Protein AF-A0A6B3GMB3-F1 (afdb_monomer_lite)

Sequence (75 aa):
IDAMVDNFAGQARLMRKYTPRVFHGPALFFTAAEGRPADTFDLSLWDPYITGPIENHDVACAHAQMMQPAAREQI

Foldseek 3Di:
DVVVVVVVVVVVVCVVPDDAAADEEEEEAEAAPPPDDPPDDDPCVCVVRYPYHYDYDYFPHDPVCCPPPNNVVSD

Radius of gyration: 15.12 Å; chains: 1; bounding box: 31×33×30 Å

pLDDT: mean 93.09, std 4.18, range [79.5, 98.12]

Secondary structure (DSSP, 8-state):
-HHHHHHHHHHHHHHHH--PPPB-S-EEEEEEEES--TT---GGGGTTTB-S-EEEEEEEEEGGGTTSHHHHTT-

Structure (mmCIF, N/CA/C/O backbone):
data_AF-A0A6B3GMB3-F1
#
_entry.id   AF-A0A6B3GMB3-F1
#
loop_
_atom_site.group_PDB
_atom_site.id
_atom_site.type_symbol
_atom_site.label_atom_id
_atom_site.label_alt_id
_atom_site.label_comp_id
_atom_site.label_asym_id
_atom_site.label_entity_id
_atom_site.label_seq_id
_atom_site.pdbx_PDB_ins_code
_atom_site.Cartn_x
_atom_site.Cartn_y
_atom_site.Cartn_z
_atom_site.occupancy
_atom_site.B_iso_or_equiv
_atom_site.auth_seq_id
_atom_site.auth_comp_id
_atom_site.auth_asym_id
_atom_site.auth_atom_id
_atom_site.pdbx_PDB_model_num
ATOM 1 N N . ILE A 1 1 ? 15.853 -20.232 -13.790 1.00 81.88 1 ILE A N 1
ATOM 2 C CA . ILE A 1 1 ? 14.751 -19.275 -14.056 1.00 81.88 1 ILE A CA 1
ATOM 3 C C . ILE A 1 1 ? 13.429 -19.847 -13.561 1.00 81.88 1 ILE A C 1
ATOM 5 O O . ILE A 1 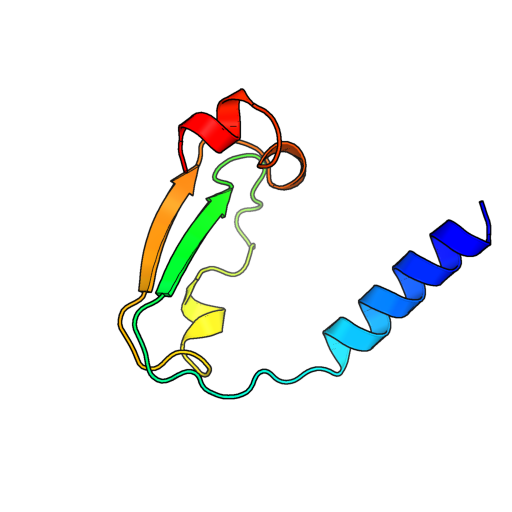1 ? 12.720 -19.133 -12.867 1.00 81.88 1 ILE A O 1
ATOM 9 N N . ASP A 1 2 ? 13.168 -21.133 -13.794 1.00 92.81 2 ASP A N 1
ATOM 10 C CA . ASP A 1 2 ? 11.938 -21.833 -13.384 1.00 92.81 2 ASP A CA 1
ATOM 11 C C . ASP A 1 2 ? 11.548 -21.600 -11.916 1.00 92.81 2 ASP A C 1
ATOM 13 O O . ASP A 1 2 ? 10.472 -21.082 -11.650 1.00 92.81 2 ASP A O 1
ATOM 17 N N . ALA A 1 3 ? 12.469 -21.807 -10.967 1.00 92.00 3 ALA A N 1
ATOM 18 C CA . ALA A 1 3 ? 12.193 -21.570 -9.543 1.00 92.00 3 ALA A CA 1
ATOM 19 C C . ALA A 1 3 ? 11.785 -20.118 -9.208 1.00 92.00 3 ALA A C 1
ATOM 21 O O . ALA A 1 3 ? 10.989 -19.885 -8.301 1.00 92.00 3 ALA A O 1
ATOM 22 N N . MET A 1 4 ? 12.312 -19.129 -9.938 1.00 91.19 4 MET A N 1
ATOM 23 C CA . MET A 1 4 ? 11.932 -17.725 -9.757 1.00 91.19 4 MET A CA 1
ATOM 24 C C . MET A 1 4 ? 10.505 -17.487 -10.262 1.00 91.19 4 MET A C 1
ATOM 26 O O . MET A 1 4 ? 9.711 -16.855 -9.569 1.00 91.19 4 MET A O 1
ATOM 30 N N . VAL A 1 5 ? 10.169 -18.030 -11.436 1.00 93.69 5 VAL A N 1
ATOM 31 C CA . VAL A 1 5 ? 8.819 -17.949 -12.019 1.00 93.69 5 VAL A CA 1
ATOM 32 C C . VAL A 1 5 ? 7.796 -18.626 -11.107 1.00 93.69 5 VAL A C 1
ATOM 34 O O . VAL A 1 5 ? 6.752 -18.041 -10.808 1.00 93.69 5 VAL A O 1
ATOM 37 N N . ASP A 1 6 ? 8.126 -19.811 -10.598 1.00 94.38 6 ASP A N 1
ATOM 38 C CA . ASP A 1 6 ? 7.274 -20.557 -9.674 1.00 94.38 6 ASP A CA 1
ATOM 39 C C . ASP A 1 6 ? 7.037 -19.786 -8.373 1.00 94.38 6 ASP A C 1
ATOM 41 O O . ASP A 1 6 ? 5.907 -19.738 -7.880 1.00 94.38 6 ASP A O 1
ATOM 45 N N . ASN A 1 7 ? 8.068 -19.116 -7.845 1.00 94.81 7 ASN A N 1
ATOM 46 C CA . ASN A 1 7 ? 7.930 -18.285 -6.654 1.00 94.81 7 ASN A CA 1
ATOM 47 C C . ASN A 1 7 ? 6.961 -17.112 -6.879 1.00 94.81 7 ASN A C 1
ATOM 49 O O . ASN A 1 7 ? 6.060 -16.905 -6.065 1.00 94.81 7 ASN A O 1
ATOM 53 N N . PHE A 1 8 ? 7.080 -16.388 -7.997 1.00 92.56 8 PHE A N 1
ATOM 54 C CA . PHE A 1 8 ? 6.148 -15.302 -8.333 1.00 92.56 8 PHE A CA 1
ATOM 55 C C . PHE A 1 8 ? 4.705 -15.805 -8.459 1.00 92.56 8 PHE A C 1
ATOM 57 O O . PHE A 1 8 ? 3.777 -15.215 -7.893 1.00 92.56 8 PHE A O 1
ATOM 64 N N . ALA A 1 9 ? 4.503 -16.927 -9.155 1.00 93.19 9 ALA A N 1
ATOM 65 C CA . ALA A 1 9 ? 3.183 -17.534 -9.290 1.00 93.19 9 ALA A CA 1
ATOM 66 C C . ALA A 1 9 ? 2.617 -17.985 -7.930 1.00 93.19 9 ALA A C 1
ATOM 68 O O . ALA A 1 9 ? 1.422 -17.811 -7.664 1.00 93.19 9 ALA A O 1
ATOM 69 N N . GLY A 1 10 ? 3.464 -18.533 -7.055 1.00 94.31 10 GLY A N 1
ATOM 70 C CA . GLY A 1 10 ? 3.112 -18.923 -5.691 1.00 94.31 10 GLY A CA 1
ATOM 71 C C . GLY A 1 10 ? 2.680 -17.734 -4.831 1.00 94.31 10 GLY A C 1
ATOM 72 O O . GLY A 1 10 ? 1.603 -17.772 -4.233 1.00 94.31 10 GLY A O 1
ATOM 73 N N . GLN A 1 11 ? 3.457 -16.649 -4.834 1.00 94.25 11 GLN A N 1
ATOM 74 C CA . GLN A 1 11 ? 3.143 -15.413 -4.110 1.00 94.25 11 GLN A CA 1
ATOM 75 C C . GLN A 1 11 ? 1.798 -14.823 -4.552 1.00 94.25 11 GLN A C 1
ATOM 77 O O . GLN A 1 11 ? 0.948 -14.531 -3.710 1.00 94.25 11 GLN A O 1
ATOM 82 N N . ALA A 1 12 ? 1.545 -14.753 -5.864 1.00 93.81 12 ALA A N 1
ATOM 83 C CA . ALA A 1 12 ? 0.275 -14.256 -6.394 1.00 93.81 12 ALA A CA 1
ATOM 84 C C . ALA A 1 12 ? -0.932 -15.100 -5.936 1.00 93.81 12 ALA A C 1
ATOM 86 O O . ALA A 1 12 ? -2.009 -14.564 -5.662 1.00 93.81 12 ALA A O 1
ATOM 87 N N . ARG A 1 13 ? -0.773 -16.427 -5.828 1.00 95.31 13 ARG A N 1
ATOM 88 C CA . ARG A 1 13 ? -1.827 -17.322 -5.314 1.00 95.31 13 ARG A CA 1
ATOM 89 C C . ARG A 1 13 ? -2.097 -17.097 -3.830 1.00 95.31 13 ARG A C 1
ATOM 91 O O . ARG A 1 13 ? -3.260 -17.129 -3.432 1.00 95.31 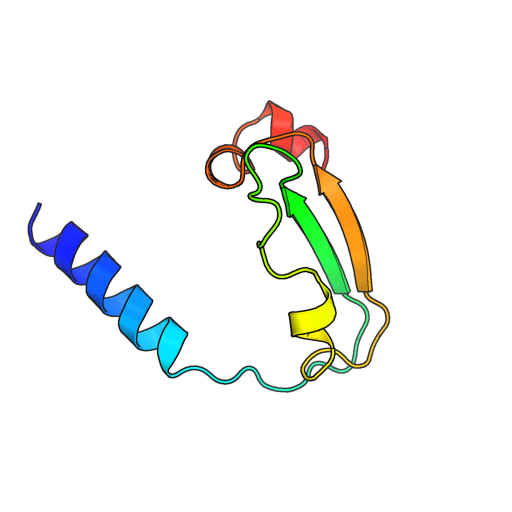13 ARG A O 1
ATOM 98 N N . LEU A 1 14 ? -1.051 -16.886 -3.032 1.00 95.50 14 LEU A N 1
ATOM 99 C CA . LEU A 1 14 ? -1.183 -16.606 -1.602 1.00 95.50 14 LEU A CA 1
ATOM 100 C C . LEU A 1 14 ? -1.867 -15.257 -1.369 1.00 95.50 14 LEU A C 1
ATOM 102 O O . LEU A 1 14 ? -2.846 -15.206 -0.629 1.00 95.50 14 LEU A O 1
ATOM 106 N N . MET A 1 15 ? -1.436 -14.205 -2.071 1.00 93.19 15 MET A N 1
ATOM 107 C CA . MET A 1 15 ? -2.039 -12.870 -1.975 1.00 93.19 15 MET A CA 1
ATOM 108 C C . MET A 1 15 ? -3.542 -12.887 -2.266 1.00 93.19 15 MET A C 1
ATOM 110 O O . MET A 1 15 ? -4.313 -12.298 -1.520 1.00 93.19 15 MET A O 1
ATOM 114 N N . ARG A 1 16 ? -3.980 -13.612 -3.305 1.00 91.38 16 ARG A N 1
ATOM 115 C CA . ARG A 1 16 ? -5.404 -13.685 -3.690 1.00 91.38 16 ARG A CA 1
ATOM 116 C C . ARG A 1 16 ? -6.302 -14.390 -2.674 1.00 91.38 16 ARG A C 1
ATOM 118 O O . ARG A 1 16 ? -7.508 -14.184 -2.701 1.00 91.38 16 ARG A O 1
ATOM 125 N N . LYS A 1 17 ? -5.743 -15.274 -1.845 1.00 94.62 17 LYS A N 1
ATOM 126 C CA . LYS A 1 17 ? -6.504 -16.063 -0.862 1.00 94.62 17 LYS A CA 1
ATOM 127 C C . LYS A 1 17 ? -6.432 -15.488 0.547 1.00 94.62 17 LYS A C 1
ATOM 129 O O . LYS A 1 17 ? -7.161 -15.948 1.420 1.00 94.62 17 LYS A O 1
ATOM 134 N N . TYR A 1 18 ? -5.522 -14.552 0.783 1.00 94.50 18 TYR A N 1
ATOM 135 C CA . TYR A 1 18 ? -5.299 -13.997 2.102 1.00 94.50 18 TYR A CA 1
ATOM 136 C C . TYR A 1 18 ? -6.330 -12.913 2.414 1.00 94.50 18 TYR A C 1
ATOM 138 O O . TYR A 1 18 ? -6.518 -11.977 1.642 1.00 94.50 18 TYR A O 1
ATOM 146 N N . THR A 1 19 ? -6.955 -13.021 3.583 1.00 94.75 19 THR A N 1
ATOM 147 C CA . THR A 1 19 ? -7.753 -11.948 4.175 1.00 94.75 19 THR A CA 1
ATOM 148 C C . THR A 1 19 ? -7.015 -11.447 5.414 1.00 94.75 19 THR A C 1
ATOM 150 O O . THR A 1 19 ? -6.805 -12.239 6.340 1.00 94.75 19 THR A O 1
ATOM 153 N N . PRO A 1 20 ? -6.588 -10.171 5.451 1.00 94.38 20 PRO A N 1
ATOM 154 C CA . PRO A 1 20 ? -5.934 -9.607 6.622 1.00 94.38 20 PRO A CA 1
ATOM 155 C C . PRO A 1 20 ? -6.818 -9.694 7.869 1.00 94.38 20 PRO A C 1
ATOM 157 O O . PRO A 1 20 ? -8.036 -9.532 7.801 1.00 94.38 20 PRO A O 1
ATOM 160 N N . ARG A 1 21 ? -6.196 -9.910 9.032 1.00 96.62 21 ARG A N 1
ATOM 161 C CA . ARG A 1 21 ? -6.869 -9.657 10.313 1.00 96.62 21 ARG A CA 1
ATOM 162 C C . ARG A 1 21 ? -6.994 -8.154 10.533 1.00 96.62 21 ARG A C 1
ATOM 164 O O . ARG A 1 21 ? -6.129 -7.402 10.091 1.00 96.62 21 ARG A O 1
ATOM 171 N N . VAL A 1 22 ? -8.014 -7.754 11.284 1.00 98.12 22 VAL A N 1
ATOM 172 C CA . VAL A 1 22 ? -8.188 -6.358 11.687 1.00 98.12 22 VAL A CA 1
ATOM 173 C C . VAL A 1 22 ? -7.078 -5.945 12.656 1.00 98.12 22 VAL A C 1
ATOM 175 O O . VAL A 1 22 ? -6.779 -6.656 13.619 1.00 98.12 22 VAL A O 1
ATOM 178 N N . PHE A 1 23 ? -6.467 -4.795 12.389 1.00 97.94 23 PHE A N 1
ATOM 179 C CA . PHE A 1 23 ? -5.487 -4.140 13.240 1.00 97.94 23 PHE A CA 1
ATOM 180 C C . PHE A 1 23 ? -6.114 -2.916 13.921 1.00 97.94 23 PHE A C 1
ATOM 182 O O . PHE A 1 23 ? -6.686 -2.040 13.274 1.00 97.94 23 PHE A O 1
ATOM 189 N N . HIS A 1 24 ? -5.992 -2.855 15.247 1.00 97.69 24 HIS A N 1
ATOM 190 C CA . HIS A 1 24 ? -6.600 -1.820 16.086 1.00 97.69 24 HIS A CA 1
ATOM 191 C C . HIS A 1 24 ? -5.548 -0.832 16.604 1.00 97.69 24 HIS A C 1
ATOM 193 O O . HIS A 1 24 ? -5.308 -0.737 17.806 1.00 97.69 24 HIS A O 1
ATOM 199 N N . GLY A 1 25 ? -4.883 -0.122 15.696 1.00 97.00 25 GLY A N 1
ATOM 200 C CA . GLY A 1 25 ? -3.847 0.847 16.045 1.00 97.00 25 GLY A CA 1
ATOM 201 C C . GLY A 1 25 ? -3.536 1.811 14.902 1.00 97.00 25 GLY A C 1
ATOM 202 O O . GLY A 1 25 ? -4.057 1.626 13.799 1.00 97.00 25 GLY A O 1
ATOM 203 N N . PRO A 1 26 ? -2.718 2.845 15.162 1.00 97.50 26 PRO A N 1
ATOM 204 C CA . PRO A 1 26 ? -2.288 3.781 14.132 1.00 97.50 26 PRO A CA 1
ATOM 205 C C . PRO A 1 26 ? -1.385 3.092 13.104 1.00 97.50 26 PRO A C 1
ATOM 207 O O . PRO A 1 26 ? -0.577 2.231 13.465 1.00 97.50 26 PRO A O 1
ATOM 210 N N . ALA A 1 27 ? -1.499 3.492 11.840 1.00 96.75 27 ALA A N 1
ATOM 211 C CA . ALA A 1 27 ? -0.673 2.992 10.747 1.00 96.75 27 ALA A CA 1
ATOM 212 C C . ALA A 1 27 ? -0.039 4.145 9.960 1.00 96.75 27 ALA A C 1
ATOM 214 O O . ALA A 1 27 ? -0.699 5.137 9.661 1.00 96.75 27 ALA A O 1
ATOM 215 N N . LEU A 1 28 ? 1.232 3.975 9.595 1.00 96.00 28 LEU A N 1
ATOM 216 C CA . LEU A 1 28 ? 1.895 4.794 8.583 1.00 96.00 28 LEU A CA 1
ATOM 217 C C . LEU A 1 28 ? 1.784 4.080 7.239 1.00 96.00 28 LEU A C 1
ATOM 219 O O . LEU A 1 28 ? 2.096 2.888 7.140 1.00 96.00 28 LEU A O 1
ATOM 223 N N . PHE A 1 29 ? 1.359 4.805 6.214 1.00 95.38 29 PHE A N 1
ATOM 224 C CA . PHE A 1 29 ? 1.289 4.311 4.849 1.00 95.38 29 PHE A CA 1
ATOM 225 C C . PHE A 1 29 ? 2.158 5.174 3.940 1.00 95.38 29 PHE A C 1
ATOM 227 O O . PHE A 1 29 ? 2.119 6.396 4.013 1.00 95.38 29 PHE A O 1
ATOM 234 N N . PHE A 1 30 ? 2.932 4.532 3.068 1.00 94.81 30 PHE A N 1
ATOM 235 C CA . PHE A 1 30 ? 3.788 5.215 2.103 1.00 94.81 30 PHE A CA 1
ATOM 236 C C . PHE A 1 30 ? 3.278 4.917 0.697 1.00 94.81 30 PHE A C 1
ATOM 238 O O . PHE A 1 30 ? 3.352 3.778 0.227 1.00 94.81 30 PHE A O 1
ATOM 245 N N . THR A 1 31 ? 2.751 5.934 0.025 1.00 93.94 31 THR A N 1
ATOM 246 C CA . THR A 1 31 ? 2.231 5.820 -1.338 1.00 93.94 31 THR A CA 1
ATOM 247 C C . THR A 1 31 ? 3.313 6.211 -2.336 1.00 93.94 31 THR A C 1
ATOM 249 O O . THR A 1 31 ? 3.805 7.332 -2.319 1.00 93.94 31 THR A O 1
ATOM 252 N N . ALA A 1 32 ? 3.663 5.313 -3.258 1.00 94.31 32 ALA A N 1
ATOM 253 C CA . ALA A 1 32 ? 4.438 5.688 -4.440 1.00 94.31 32 ALA A CA 1
ATOM 254 C C . ALA A 1 32 ? 3.581 6.576 -5.356 1.00 94.31 32 ALA A C 1
ATOM 256 O O . ALA A 1 32 ? 2.565 6.119 -5.891 1.00 94.31 32 ALA A O 1
ATOM 257 N N . ALA A 1 33 ? 3.971 7.840 -5.508 1.00 93.00 33 ALA A N 1
ATOM 258 C CA . ALA A 1 33 ? 3.181 8.842 -6.218 1.00 93.00 33 ALA A CA 1
ATOM 259 C C . ALA A 1 33 ? 3.373 8.807 -7.745 1.00 93.00 33 ALA A C 1
ATOM 261 O O . ALA A 1 33 ? 2.520 9.301 -8.483 1.00 93.00 33 ALA A O 1
ATOM 262 N N . GLU A 1 34 ? 4.464 8.218 -8.245 1.00 94.31 34 GLU A N 1
ATOM 263 C CA . GLU A 1 34 ? 4.777 8.216 -9.676 1.00 94.31 34 GLU A CA 1
ATOM 264 C C . GLU A 1 34 ? 4.382 6.909 -10.366 1.00 94.31 34 GLU A C 1
ATOM 266 O O . GLU A 1 34 ? 4.404 5.821 -9.787 1.00 94.31 34 GLU A O 1
ATOM 271 N N . GLY A 1 35 ? 4.046 7.010 -11.656 1.00 88.12 35 GLY A N 1
ATOM 272 C CA . GLY A 1 35 ? 3.700 5.846 -12.473 1.00 88.12 35 GLY A CA 1
ATOM 273 C C . GLY A 1 35 ? 2.402 5.158 -12.046 1.00 88.12 35 GLY A C 1
ATOM 274 O O . GLY A 1 35 ? 2.197 3.999 -12.397 1.00 88.12 35 GLY A O 1
ATOM 275 N N . ARG A 1 36 ? 1.543 5.858 -11.294 1.00 81.81 36 ARG A N 1
ATOM 276 C CA . ARG A 1 36 ? 0.254 5.369 -10.805 1.00 81.81 36 ARG A CA 1
ATOM 277 C C . ARG A 1 36 ? -0.854 5.624 -11.841 1.00 81.81 36 ARG A C 1
ATOM 279 O O . ARG A 1 36 ? -1.161 6.784 -12.117 1.00 81.81 36 ARG A O 1
ATOM 286 N N . PRO A 1 37 ? -1.473 4.575 -12.413 1.00 85.12 37 PRO A N 1
ATOM 287 C CA . PRO A 1 37 ? -2.667 4.720 -13.243 1.00 85.12 37 PRO A CA 1
ATOM 288 C C . PRO A 1 37 ? -3.816 5.404 -12.493 1.00 85.12 37 PRO A C 1
ATOM 290 O O . PRO A 1 37 ? -3.981 5.199 -11.288 1.00 85.12 37 PRO A O 1
ATOM 293 N N . ALA A 1 38 ? -4.639 6.172 -13.208 1.00 79.50 38 ALA A N 1
ATOM 294 C CA . ALA A 1 38 ? -5.764 6.908 -12.623 1.00 79.50 38 ALA A CA 1
ATOM 295 C C . ALA A 1 38 ? -6.842 6.000 -11.995 1.00 79.50 38 ALA A C 1
ATOM 297 O O . ALA A 1 38 ? -7.591 6.444 -11.132 1.00 79.50 38 ALA A O 1
ATOM 298 N N . ASP A 1 39 ? -6.908 4.733 -12.403 1.00 83.06 39 ASP A N 1
ATOM 299 C CA . ASP A 1 39 ? -7.819 3.703 -11.894 1.00 83.06 39 ASP A CA 1
ATOM 300 C C . ASP A 1 39 ? -7.221 2.867 -10.745 1.00 83.06 39 ASP A C 1
ATOM 302 O O . ASP A 1 39 ? -7.823 1.889 -10.299 1.00 83.06 39 ASP A O 1
ATOM 306 N N . THR A 1 40 ? -6.041 3.237 -10.236 1.00 83.44 40 THR A N 1
ATOM 307 C CA . THR A 1 40 ? -5.395 2.509 -9.136 1.00 83.44 40 THR A CA 1
ATOM 308 C C . THR A 1 40 ? -6.129 2.733 -7.824 1.00 83.44 40 THR A C 1
ATOM 310 O O . THR A 1 40 ? -6.205 3.866 -7.343 1.00 83.44 40 THR A O 1
ATOM 313 N N . PHE A 1 41 ? -6.538 1.637 -7.186 1.00 84.94 41 PHE A N 1
ATOM 314 C CA . PHE A 1 41 ? -7.148 1.646 -5.860 1.00 84.94 41 PHE A CA 1
ATOM 315 C C . PHE A 1 41 ? -6.375 2.490 -4.845 1.00 84.94 41 PHE A C 1
ATOM 317 O O . PHE A 1 41 ? -5.161 2.338 -4.689 1.00 84.94 41 PHE A O 1
ATOM 324 N N . ASP A 1 42 ? -7.081 3.377 -4.153 1.00 87.38 42 ASP A N 1
ATOM 325 C CA . ASP A 1 42 ? -6.517 4.250 -3.129 1.00 87.38 42 ASP A CA 1
ATOM 326 C C . ASP A 1 42 ? -6.413 3.573 -1.752 1.00 87.38 42 ASP A C 1
ATOM 328 O O . ASP A 1 42 ? -6.639 2.371 -1.582 1.00 87.38 42 ASP A O 1
ATOM 332 N N . LEU A 1 43 ? -5.987 4.366 -0.771 1.00 91.00 43 LEU A N 1
ATOM 333 C CA . LEU A 1 43 ? -5.763 3.943 0.606 1.00 91.00 43 LEU A CA 1
ATOM 334 C C . LEU A 1 43 ? -7.022 3.373 1.279 1.00 91.00 43 LEU A C 1
ATOM 336 O O . LEU A 1 43 ? -6.885 2.571 2.201 1.00 91.00 43 LEU A O 1
ATOM 340 N N . SER A 1 44 ? -8.224 3.717 0.799 1.00 91.44 44 SER A N 1
ATOM 341 C CA . SER A 1 44 ? -9.498 3.267 1.385 1.00 91.44 44 SER A CA 1
ATOM 342 C C . SER A 1 44 ? -9.685 1.748 1.354 1.00 91.44 44 SER A C 1
ATOM 344 O O . SER A 1 44 ? -10.474 1.198 2.121 1.00 91.44 44 SER A O 1
ATOM 346 N N . LEU A 1 45 ? -8.910 1.017 0.539 1.00 93.00 45 LEU A N 1
ATOM 347 C CA . LEU A 1 45 ? -8.889 -0.450 0.590 1.00 93.00 45 LEU A CA 1
ATOM 348 C C . LEU A 1 45 ? -8.503 -1.012 1.966 1.00 93.00 45 LEU A C 1
ATOM 350 O O . LEU A 1 45 ? -8.798 -2.176 2.251 1.00 93.00 45 LEU A O 1
ATOM 354 N N . TRP A 1 46 ? -7.833 -0.218 2.800 1.00 94.69 46 TRP A N 1
ATOM 355 C CA . TRP A 1 46 ? -7.425 -0.611 4.144 1.00 94.69 46 TRP A CA 1
ATOM 356 C C . TRP A 1 46 ? -8.488 -0.351 5.213 1.00 94.69 46 TRP A C 1
ATOM 358 O O . TRP A 1 46 ? -8.379 -0.933 6.293 1.00 94.69 46 TRP A O 1
ATOM 368 N N . ASP A 1 47 ? -9.532 0.428 4.913 1.00 94.12 47 ASP A N 1
ATOM 369 C CA . ASP A 1 47 ? -10.580 0.814 5.869 1.00 94.12 47 ASP A CA 1
ATOM 370 C C . ASP A 1 47 ? -11.237 -0.387 6.581 1.00 94.12 47 ASP A C 1
ATOM 372 O O . ASP A 1 47 ? -11.455 -0.318 7.792 1.00 94.12 47 ASP A O 1
ATOM 376 N N . PRO A 1 48 ? -11.508 -1.536 5.919 1.00 95.75 48 PRO A N 1
ATOM 377 C CA . PRO A 1 48 ? -12.076 -2.700 6.605 1.00 95.75 48 PRO A CA 1
ATOM 378 C C . PRO A 1 48 ? -11.103 -3.403 7.565 1.00 95.75 48 PRO A C 1
ATOM 380 O O . PRO A 1 48 ? -11.526 -4.234 8.371 1.00 95.75 48 PRO A O 1
ATOM 383 N N . TYR A 1 49 ? -9.801 -3.128 7.454 1.00 97.12 49 TYR A N 1
ATOM 384 C CA . TYR A 1 49 ? -8.736 -3.888 8.112 1.00 97.12 49 TYR A CA 1
ATOM 385 C C . TYR A 1 49 ? -7.939 -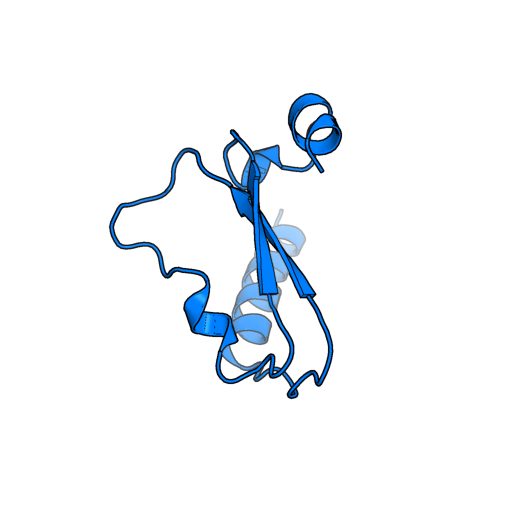3.072 9.133 1.00 97.12 49 TYR A C 1
ATOM 387 O O . TYR A 1 49 ? -7.234 -3.670 9.944 1.00 97.12 49 TYR A O 1
ATOM 395 N N . ILE A 1 50 ? -8.041 -1.742 9.133 1.00 97.81 50 ILE A N 1
ATOM 396 C CA . ILE A 1 50 ? -7.348 -0.863 10.079 1.00 97.81 50 ILE A CA 1
ATOM 397 C C . ILE A 1 50 ? -8.376 0.069 10.710 1.00 97.81 50 ILE A C 1
ATOM 399 O O . ILE A 1 50 ? -8.991 0.877 10.027 1.00 97.81 50 ILE A O 1
ATOM 403 N N . THR A 1 51 ? -8.563 -0.035 12.026 1.00 96.88 51 THR A N 1
ATOM 404 C CA . THR A 1 51 ? -9.553 0.799 12.735 1.00 96.88 51 THR A CA 1
ATOM 405 C C . THR A 1 51 ? -8.942 2.020 13.419 1.00 96.88 51 THR A C 1
ATOM 407 O O . THR A 1 51 ? -9.675 2.823 13.990 1.00 96.88 51 THR A O 1
ATOM 410 N N . GLY A 1 52 ? -7.611 2.120 13.466 1.00 95.94 52 GLY A N 1
ATOM 411 C CA . GLY A 1 52 ? -6.914 3.312 13.948 1.00 95.94 52 GLY A CA 1
ATOM 412 C C . GLY A 1 52 ? -6.666 4.321 12.823 1.00 95.94 52 GLY A C 1
ATOM 413 O O . GLY A 1 52 ? -6.984 4.043 11.668 1.00 95.94 52 GLY A O 1
ATOM 414 N N . PRO A 1 53 ? -6.105 5.500 13.138 1.00 96.69 53 PRO A N 1
ATOM 415 C CA . PRO A 1 53 ? -5.799 6.496 12.119 1.00 96.69 53 PRO A CA 1
ATOM 416 C C . PRO A 1 53 ? -4.719 5.978 11.164 1.00 96.69 53 PRO A C 1
ATOM 418 O O . PRO A 1 53 ? -3.757 5.338 11.596 1.00 96.69 53 PRO A O 1
ATOM 421 N N . ILE A 1 54 ? -4.869 6.296 9.879 1.00 9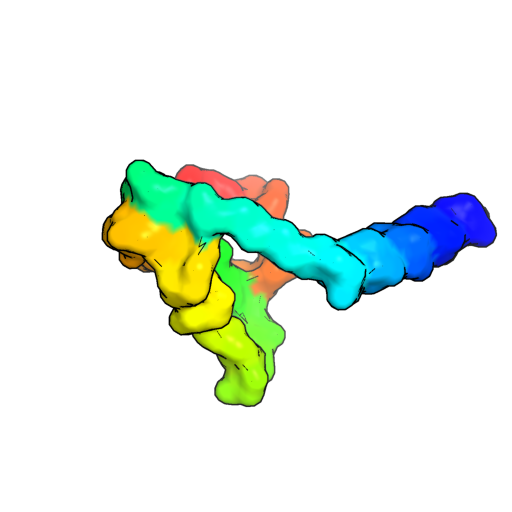7.00 54 ILE A N 1
ATOM 422 C CA . ILE A 1 54 ? -3.845 6.052 8.865 1.00 97.00 54 ILE A CA 1
ATOM 423 C C . ILE A 1 54 ? -3.260 7.401 8.451 1.00 97.00 54 ILE A C 1
ATOM 425 O O . ILE A 1 54 ? -3.979 8.261 7.944 1.00 97.00 54 ILE A O 1
ATOM 429 N N . GLU A 1 55 ? -1.963 7.585 8.673 1.00 96.69 55 GLU A N 1
ATOM 430 C CA . GLU A 1 55 ? -1.205 8.724 8.155 1.00 96.69 55 GLU A CA 1
ATOM 431 C C . GLU A 1 55 ? -0.524 8.300 6.852 1.00 96.69 55 GLU A C 1
ATOM 433 O O . GLU A 1 55 ? 0.245 7.338 6.825 1.00 96.69 55 GLU A O 1
ATOM 438 N N . ASN A 1 56 ? -0.857 8.983 5.756 1.00 95.56 56 ASN A N 1
ATOM 439 C CA . ASN A 1 56 ? -0.300 8.701 4.438 1.00 95.56 56 ASN A CA 1
ATOM 440 C C . ASN A 1 56 ? 0.802 9.696 4.080 1.00 95.56 56 ASN A C 1
ATOM 442 O O . ASN A 1 56 ? 0.586 10.907 4.134 1.00 95.56 56 ASN A O 1
ATOM 446 N N . HIS A 1 57 ? 1.929 9.171 3.614 1.00 94.94 57 HIS A N 1
ATOM 447 C CA . HIS A 1 57 ? 3.037 9.927 3.052 1.00 94.94 57 HIS A CA 1
ATOM 448 C C . HIS A 1 57 ? 3.209 9.560 1.580 1.00 94.94 57 HIS A C 1
ATOM 450 O O . HIS A 1 57 ? 3.508 8.413 1.238 1.00 94.94 57 HIS A O 1
ATOM 456 N N . ASP A 1 58 ? 3.041 10.539 0.700 1.00 94.50 58 ASP A N 1
ATOM 457 C CA . ASP A 1 58 ? 3.321 10.359 -0.719 1.00 94.50 58 ASP A CA 1
ATOM 458 C C . ASP A 1 58 ? 4.830 10.502 -0.963 1.00 94.50 58 ASP A C 1
ATOM 460 O O . ASP A 1 58 ? 5.436 11.518 -0.627 1.00 94.50 58 ASP A O 1
ATOM 464 N N . VAL A 1 59 ? 5.435 9.478 -1.562 1.00 95.38 59 VAL A N 1
ATOM 465 C CA . VAL A 1 59 ? 6.855 9.429 -1.925 1.00 95.38 59 VAL A CA 1
ATOM 466 C C . VAL A 1 59 ? 6.968 9.597 -3.436 1.00 95.38 59 VAL A C 1
ATOM 468 O O . VAL A 1 59 ? 6.374 8.825 -4.198 1.00 95.38 59 VAL A O 1
ATOM 471 N N . ALA A 1 60 ? 7.748 10.584 -3.881 1.00 94.75 60 ALA A N 1
ATOM 472 C CA . ALA A 1 60 ? 7.925 10.916 -5.297 1.00 94.75 60 ALA A CA 1
ATOM 473 C C . ALA A 1 60 ? 8.840 9.897 -6.002 1.00 94.75 60 ALA A C 1
ATOM 475 O O . ALA A 1 60 ? 10.019 10.146 -6.249 1.00 94.75 60 ALA A O 1
ATOM 476 N N . CYS A 1 61 ? 8.312 8.694 -6.231 1.00 95.31 61 CYS A N 1
ATOM 477 C CA . CYS A 1 61 ? 8.969 7.622 -6.972 1.00 95.31 61 CYS A CA 1
ATOM 478 C C . CYS A 1 61 ? 7.948 6.600 -7.492 1.00 95.31 61 CYS A C 1
ATOM 480 O O . CYS A 1 61 ? 6.794 6.570 -7.047 1.00 95.31 61 CYS A O 1
ATOM 482 N N . ALA A 1 62 ? 8.381 5.721 -8.401 1.00 94.38 62 ALA A N 1
ATOM 483 C CA . ALA A 1 62 ? 7.607 4.543 -8.778 1.00 94.38 62 ALA A CA 1
ATOM 484 C C . ALA A 1 62 ? 7.696 3.449 -7.698 1.00 94.38 62 ALA A C 1
ATOM 486 O O . ALA A 1 62 ? 8.720 3.295 -7.032 1.00 94.38 62 ALA A O 1
ATOM 487 N N . HIS A 1 63 ? 6.667 2.601 -7.584 1.00 93.56 63 HIS A N 1
ATOM 488 C CA . HIS A 1 63 ? 6.606 1.530 -6.573 1.00 93.56 63 HIS A CA 1
ATOM 489 C C . HIS A 1 63 ? 7.864 0.639 -6.541 1.00 93.56 63 HIS A C 1
ATOM 491 O O . HIS A 1 63 ? 8.427 0.378 -5.480 1.00 93.56 63 HIS A O 1
ATOM 497 N N . ALA A 1 64 ? 8.365 0.229 -7.711 1.00 93.62 64 ALA A N 1
ATOM 498 C CA . ALA A 1 64 ? 9.565 -0.606 -7.824 1.00 93.62 64 ALA A CA 1
ATOM 499 C C . ALA A 1 64 ? 10.863 0.093 -7.360 1.00 93.62 64 ALA A C 1
ATOM 501 O O . ALA A 1 64 ? 11.891 -0.561 -7.185 1.00 93.62 64 ALA A O 1
ATOM 502 N N . GLN A 1 65 ? 10.830 1.414 -7.174 1.00 95.62 65 GLN A N 1
ATOM 503 C CA . GLN A 1 65 ? 11.969 2.241 -6.783 1.00 95.62 65 GLN A CA 1
A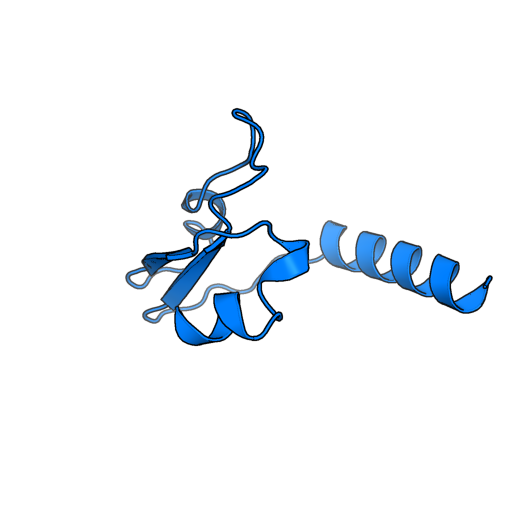TOM 504 C C . GLN A 1 65 ? 11.917 2.685 -5.318 1.00 95.62 65 GLN A C 1
ATOM 506 O O . GLN A 1 65 ? 12.899 3.252 -4.852 1.00 95.62 65 GLN A O 1
ATOM 511 N N . MET A 1 66 ? 10.848 2.392 -4.567 1.00 95.06 66 MET A N 1
ATOM 512 C CA . MET A 1 66 ? 10.699 2.847 -3.173 1.00 95.06 66 MET A CA 1
ATOM 513 C C . MET A 1 66 ? 11.858 2.417 -2.261 1.00 95.06 66 MET A C 1
ATOM 515 O O . MET A 1 66 ? 12.150 3.075 -1.270 1.00 95.06 66 MET A O 1
ATOM 519 N N . MET A 1 67 ? 12.543 1.319 -2.596 1.00 94.38 67 MET A N 1
ATOM 520 C CA . MET A 1 67 ? 13.690 0.811 -1.833 1.00 94.38 67 MET A CA 1
ATOM 521 C C . MET A 1 67 ? 15.048 1.369 -2.297 1.00 94.38 67 MET A C 1
ATOM 523 O O . MET A 1 67 ? 16.081 1.018 -1.722 1.00 94.38 67 MET A O 1
ATOM 527 N N . GLN A 1 68 ? 15.076 2.227 -3.321 1.00 95.19 68 GLN A N 1
ATOM 528 C CA . GLN A 1 68 ? 16.293 2.911 -3.763 1.00 95.19 68 GLN A CA 1
ATOM 529 C C . GLN A 1 68 ? 16.696 4.003 -2.759 1.00 95.19 68 GLN A C 1
ATOM 531 O O . GLN A 1 68 ? 15.820 4.559 -2.093 1.00 95.19 68 GLN A O 1
ATOM 536 N N . PRO A 1 69 ? 17.994 4.354 -2.655 1.00 95.88 69 PRO A N 1
ATOM 537 C CA . PRO A 1 69 ? 18.475 5.329 -1.672 1.00 95.88 69 PRO A CA 1
ATOM 538 C C . PRO A 1 69 ? 17.680 6.643 -1.653 1.00 95.88 69 PRO A C 1
ATOM 540 O O . PRO A 1 69 ? 17.183 7.031 -0.604 1.00 95.88 69 PRO A O 1
ATOM 543 N N . ALA A 1 70 ? 17.452 7.251 -2.820 1.00 90.88 70 ALA A N 1
ATOM 544 C CA . ALA A 1 70 ? 16.745 8.529 -2.939 1.00 90.88 70 ALA A CA 1
ATOM 545 C C . ALA A 1 70 ? 15.276 8.491 -2.468 1.00 90.88 70 ALA A C 1
ATOM 547 O O . ALA A 1 70 ? 14.745 9.501 -2.013 1.00 90.88 70 ALA A O 1
ATOM 548 N N . ALA A 1 71 ? 14.605 7.342 -2.583 1.00 92.69 71 ALA A N 1
ATOM 549 C CA . ALA A 1 71 ? 13.239 7.180 -2.088 1.00 92.69 71 ALA A CA 1
ATOM 550 C C . ALA A 1 71 ? 13.224 6.913 -0.576 1.00 92.69 71 ALA A C 1
ATOM 552 O O . ALA A 1 71 ? 12.370 7.431 0.135 1.00 92.69 71 ALA A O 1
ATOM 553 N N . ARG A 1 72 ? 14.203 6.157 -0.066 1.00 90.50 72 ARG A N 1
ATOM 554 C CA . ARG A 1 72 ? 14.333 5.849 1.366 1.00 90.50 72 ARG A CA 1
ATOM 555 C C . ARG A 1 72 ? 14.686 7.058 2.227 1.00 90.50 72 ARG A C 1
ATOM 557 O O . ARG A 1 72 ? 14.393 7.035 3.409 1.00 90.50 72 ARG A O 1
ATOM 564 N N .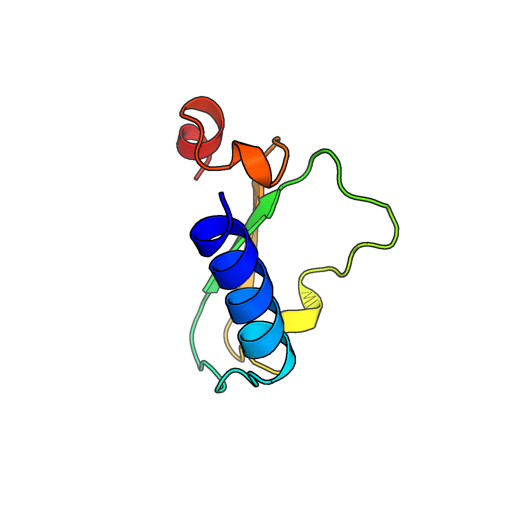 GLU A 1 73 ? 15.309 8.087 1.661 1.00 91.62 73 GLU A N 1
ATOM 565 C CA . GLU A 1 73 ? 15.565 9.357 2.360 1.00 91.62 73 GLU A CA 1
ATOM 566 C C . GLU A 1 73 ? 14.284 10.179 2.607 1.00 91.62 73 GLU A C 1
ATOM 568 O O . GLU A 1 73 ? 14.311 11.128 3.386 1.00 91.62 73 GLU A O 1
ATOM 573 N N . GLN A 1 74 ? 13.169 9.821 1.959 1.00 86.81 74 GLN A N 1
ATOM 574 C CA . GLN A 1 74 ? 11.861 10.472 2.110 1.00 86.81 74 GLN A CA 1
ATOM 575 C C . GLN A 1 74 ? 10.926 9.728 3.086 1.00 86.81 74 GLN A C 1
ATOM 577 O O . GLN A 1 74 ? 9.790 10.164 3.269 1.00 86.81 74 GLN A O 1
ATOM 582 N N . ILE A 1 75 ? 11.372 8.600 3.657 1.00 84.06 75 ILE A N 1
ATOM 583 C CA . ILE A 1 75 ? 10.590 7.674 4.497 1.00 84.06 75 ILE A CA 1
ATOM 584 C C . ILE A 1 75 ? 11.133 7.662 5.926 1.00 84.06 75 ILE A C 1
ATOM 586 O O . ILE A 1 75 ? 12.372 7.578 6.085 1.00 84.06 75 ILE A O 1
#